Protein AF-A0A0M9E441-F1 (afdb_monomer_lite)

Secondary structure (DSSP, 8-state):
-EESSTT-EEEPPTT--TTS-EEEEEEEEETTEEEEEEE-PPEETTTEEEE--SS-EEEEEEEEEEEETT--BPPPEEPPPEEE--------PPPPPP-EE-TTS---TT-EEEEEE--B-TTS-B--S-EEEEE-SSTT-TT-EEEEEE----S-TT-EEEEEE---SSSS---

Foldseek 3Di:
DDDDPQFKDFDADPPDDLPFFKKKWKWKAAPNDIDTDIDRFHADPPGHGMDGDQDFHFFMKMWMWIATPVGDIGDIDIDGTHGRHDNPPPPLDDFDDKDWDCWCVDDPWFKTKIKIWQGADPVRDHDDPWDKDWKDLDPVSVVIDIDTHPDDDDDDSTDMDIDMDGRHVGPGDMD

Structure (mmCIF, N/CA/C/O backbone):
data_AF-A0A0M9E441-F1
#
_entry.id   AF-A0A0M9E441-F1
#
loop_
_atom_site.group_PDB
_atom_site.id
_atom_site.type_symbol
_atom_site.label_atom_id
_atom_site.label_alt_id
_atom_site.label_comp_id
_atom_site.label_asym_id
_atom_site.label_entity_id
_atom_site.label_seq_id
_atom_site.pdbx_PDB_ins_code
_atom_site.Cartn_x
_atom_site.Cartn_y
_atom_site.Cartn_z
_atom_site.occupancy
_atom_site.B_iso_or_equiv
_atom_site.auth_seq_id
_atom_site.auth_comp_id
_atom_site.auth_asym_id
_atom_site.auth_atom_id
_atom_site.pdbx_PDB_model_num
ATOM 1 N N . ILE A 1 1 ? 10.489 -5.493 -25.949 1.00 53.94 1 ILE A N 1
ATOM 2 C CA . ILE A 1 1 ? 9.472 -4.754 -25.148 1.00 53.94 1 ILE A CA 1
ATOM 3 C C . ILE A 1 1 ? 8.216 -4.590 -26.005 1.00 53.94 1 ILE A C 1
ATOM 5 O O . ILE A 1 1 ? 8.363 -4.185 -27.151 1.00 53.94 1 ILE A O 1
ATOM 9 N N . TYR A 1 2 ? 7.019 -4.927 -25.508 1.00 45.72 2 TYR A N 1
ATOM 10 C CA . TYR A 1 2 ? 5.760 -4.747 -26.256 1.00 45.72 2 TYR A CA 1
ATOM 11 C C . TYR A 1 2 ? 4.828 -3.789 -25.504 1.00 45.72 2 TYR A C 1
ATOM 13 O O . TYR A 1 2 ? 4.662 -3.914 -24.290 1.00 45.72 2 TYR A O 1
ATOM 21 N N . ILE A 1 3 ? 4.242 -2.832 -26.227 1.00 45.81 3 ILE A N 1
ATOM 22 C CA . ILE A 1 3 ? 3.309 -1.832 -25.690 1.00 45.81 3 ILE A CA 1
ATOM 23 C C . ILE A 1 3 ? 1.897 -2.396 -25.836 1.00 45.81 3 ILE A C 1
ATOM 25 O O . ILE A 1 3 ? 1.454 -2.668 -26.951 1.00 45.81 3 ILE A O 1
ATOM 29 N N . ASN A 1 4 ? 1.201 -2.597 -24.720 1.00 41.84 4 ASN A N 1
ATOM 30 C CA . ASN A 1 4 ? -0.167 -3.110 -24.703 1.00 41.84 4 ASN A CA 1
ATOM 31 C C . ASN A 1 4 ? -1.025 -2.055 -23.990 1.00 41.84 4 ASN A C 1
ATOM 33 O O . ASN A 1 4 ? -0.916 -1.907 -22.777 1.00 41.84 4 ASN A O 1
ATOM 37 N N . ASN A 1 5 ? -1.818 -1.294 -24.756 1.00 44.16 5 ASN A N 1
ATOM 38 C CA . ASN A 1 5 ? -2.375 0.032 -24.420 1.00 44.16 5 ASN A CA 1
ATOM 39 C C . ASN A 1 5 ? -1.333 1.170 -24.311 1.00 44.16 5 ASN A C 1
ATOM 41 O O . ASN A 1 5 ? -0.221 0.939 -23.838 1.00 44.16 5 ASN A O 1
ATOM 45 N N . PRO A 1 6 ? -1.684 2.422 -24.680 1.00 50.44 6 PRO A N 1
ATOM 46 C CA . PRO A 1 6 ? -0.749 3.559 -24.750 1.00 50.44 6 PRO A CA 1
ATOM 47 C C . PRO A 1 6 ? -0.166 4.016 -23.397 1.00 50.44 6 PRO A C 1
ATOM 49 O O . PRO A 1 6 ? 0.522 5.028 -23.333 1.00 50.44 6 PRO A O 1
ATOM 52 N N . LEU A 1 7 ? -0.433 3.288 -22.309 1.00 56.91 7 LEU A N 1
ATOM 53 C CA . LEU A 1 7 ? -0.099 3.677 -20.938 1.00 56.91 7 LEU A CA 1
ATOM 54 C C . LEU A 1 7 ? 0.737 2.634 -20.185 1.00 56.91 7 LEU A C 1
ATOM 56 O O . LEU A 1 7 ? 1.038 2.844 -19.014 1.00 56.91 7 LEU A O 1
ATOM 60 N N . GLN A 1 8 ? 1.083 1.494 -20.795 1.00 62.88 8 GLN A N 1
ATOM 61 C CA . GLN A 1 8 ? 1.767 0.408 -20.083 1.00 62.88 8 GLN A CA 1
ATOM 62 C C . GLN A 1 8 ? 2.908 -0.190 -20.903 1.00 62.88 8 GLN A C 1
ATOM 64 O O . GLN A 1 8 ? 2.729 -0.589 -22.056 1.00 62.88 8 GLN A O 1
ATOM 69 N N . LEU A 1 9 ? 4.073 -0.315 -20.265 1.00 64.94 9 LEU A N 1
ATOM 70 C CA . LEU A 1 9 ? 5.195 -1.091 -20.776 1.00 64.94 9 LEU A CA 1
ATOM 71 C C . LEU A 1 9 ? 5.259 -2.432 -20.052 1.00 64.94 9 LEU A C 1
ATOM 73 O O . LEU A 1 9 ? 5.234 -2.497 -18.820 1.00 64.94 9 LEU A O 1
ATOM 77 N N . ILE A 1 10 ? 5.340 -3.504 -20.838 1.00 65.38 10 ILE A N 1
ATOM 78 C CA . ILE A 1 10 ? 5.519 -4.863 -20.338 1.00 65.38 10 ILE A CA 1
ATOM 79 C C . ILE A 1 10 ? 6.934 -5.322 -20.691 1.00 65.38 10 ILE A C 1
ATOM 81 O O . ILE A 1 10 ? 7.326 -5.365 -21.865 1.00 65.38 10 ILE A O 1
ATOM 85 N N . PHE A 1 11 ? 7.691 -5.684 -19.661 1.00 69.12 11 PHE A N 1
ATOM 86 C CA . PHE A 1 11 ? 9.030 -6.242 -19.764 1.00 69.12 11 PHE A CA 1
ATOM 87 C C . PHE A 1 11 ? 8.969 -7.754 -19.563 1.00 69.12 11 PHE A C 1
ATOM 89 O O . PHE A 1 11 ? 8.637 -8.244 -18.484 1.00 69.12 11 PHE A O 1
ATOM 96 N N . GLY A 1 12 ? 9.307 -8.507 -20.605 1.00 62.41 12 GLY A N 1
ATOM 97 C CA . GLY A 1 12 ? 9.564 -9.936 -20.476 1.00 62.41 12 GLY A CA 1
ATOM 98 C C . GLY A 1 12 ? 11.041 -10.149 -20.190 1.00 62.41 12 GLY A C 1
ATOM 99 O O . GLY A 1 12 ? 11.867 -9.731 -20.997 1.00 62.41 12 GLY A O 1
ATOM 100 N N . VAL A 1 13 ? 11.375 -10.812 -19.084 1.00 61.72 13 VAL A N 1
ATOM 101 C CA . VAL A 1 13 ? 12.747 -11.269 -18.843 1.00 61.72 13 VAL A CA 1
ATOM 102 C C . VAL A 1 13 ? 12.807 -12.762 -19.133 1.00 61.72 13 VAL A C 1
ATOM 104 O O . VAL A 1 13 ? 12.069 -13.546 -18.537 1.00 61.72 13 VAL A O 1
ATOM 107 N N . LYS A 1 14 ? 13.628 -13.163 -20.107 1.00 61.44 14 LYS A N 1
ATOM 108 C CA . LYS A 1 14 ? 13.819 -14.580 -20.436 1.00 61.44 14 LYS A CA 1
ATOM 109 C C . LYS A 1 14 ? 14.835 -15.195 -19.480 1.00 61.44 14 LYS A C 1
ATOM 111 O O . LYS A 1 14 ? 15.875 -14.601 -19.228 1.00 61.44 14 LYS A O 1
ATOM 116 N N . GLY A 1 15 ? 14.547 -16.407 -19.011 1.00 58.00 15 GLY A N 1
ATOM 117 C CA . GLY A 1 15 ? 15.504 -17.206 -18.243 1.00 58.00 15 GLY A CA 1
ATOM 118 C C . GLY A 1 15 ? 15.668 -16.804 -16.778 1.00 58.00 15 GLY A C 1
ATOM 119 O O . GLY A 1 15 ? 16.611 -17.277 -16.153 1.00 58.00 15 GLY A O 1
ATOM 120 N N . ILE A 1 16 ? 14.773 -15.977 -16.223 1.00 58.72 16 ILE A N 1
ATOM 121 C CA . ILE A 1 16 ? 14.752 -15.704 -14.782 1.00 58.72 16 ILE A CA 1
ATOM 122 C C . ILE A 1 16 ? 13.528 -16.356 -14.146 1.00 58.72 16 ILE A C 1
ATOM 124 O O . ILE A 1 16 ? 12.417 -16.245 -14.666 1.00 58.72 16 ILE A O 1
ATOM 128 N N . ASP A 1 17 ? 13.760 -17.049 -13.030 1.00 61.25 17 ASP A N 1
ATOM 129 C CA . ASP A 1 17 ? 12.706 -17.593 -12.181 1.00 61.25 17 ASP A CA 1
ATOM 130 C C . ASP A 1 17 ? 11.882 -16.434 -11.587 1.00 61.25 17 ASP A C 1
ATOM 132 O O . ASP A 1 17 ? 12.444 -15.595 -10.873 1.00 61.25 17 ASP A O 1
ATOM 136 N N . PRO A 1 18 ? 10.568 -16.362 -11.863 1.00 58.62 18 PRO A N 1
ATOM 137 C CA . PRO A 1 18 ? 9.699 -15.307 -11.350 1.00 58.62 18 PRO A CA 1
ATOM 138 C C . PRO A 1 18 ? 9.557 -15.280 -9.819 1.00 58.62 18 PRO A C 1
ATOM 140 O O . PRO A 1 18 ? 8.943 -14.349 -9.303 1.00 58.62 18 PRO A O 1
ATOM 143 N N . GLN A 1 19 ? 10.098 -16.266 -9.093 1.00 57.62 19 GLN A N 1
ATOM 144 C CA . GLN A 1 19 ? 10.128 -16.285 -7.625 1.00 57.62 19 GLN A CA 1
ATOM 145 C C . GLN A 1 19 ? 11.293 -15.501 -7.003 1.00 57.62 19 GLN A C 1
ATOM 147 O O . GLN A 1 19 ? 11.283 -15.270 -5.794 1.00 57.62 19 GLN A O 1
ATOM 152 N N . ASN A 1 20 ? 12.289 -15.079 -7.787 1.00 63.44 20 ASN A N 1
ATOM 153 C CA . ASN A 1 20 ? 13.388 -14.267 -7.264 1.00 63.44 20 ASN A CA 1
ATOM 154 C C . ASN A 1 20 ? 12.966 -12.798 -7.143 1.00 63.44 20 ASN A C 1
ATOM 156 O O . ASN A 1 20 ? 12.267 -12.274 -8.015 1.00 63.44 20 ASN A O 1
ATOM 160 N N . ASN A 1 21 ? 13.432 -12.105 -6.097 1.00 66.88 21 ASN A N 1
ATOM 161 C CA . ASN A 1 21 ? 13.309 -10.652 -6.062 1.00 66.88 21 ASN A CA 1
ATOM 162 C C . ASN A 1 21 ? 14.209 -10.088 -7.166 1.00 66.88 21 ASN A C 1
ATOM 164 O O . ASN A 1 21 ? 15.424 -10.283 -7.166 1.00 66.88 21 ASN A O 1
ATOM 168 N N . ILE A 1 22 ? 13.593 -9.434 -8.147 1.00 71.56 22 ILE A N 1
ATOM 169 C CA . ILE A 1 22 ? 14.305 -8.744 -9.218 1.00 71.56 22 ILE A CA 1
ATOM 170 C C . ILE A 1 22 ? 14.053 -7.259 -9.051 1.00 71.56 22 ILE A C 1
ATOM 172 O O . ILE A 1 22 ? 12.902 -6.815 -9.011 1.00 71.56 22 ILE A O 1
ATOM 176 N N . THR A 1 23 ? 15.134 -6.492 -9.026 1.00 80.31 23 THR A N 1
ATOM 177 C CA . THR A 1 23 ? 15.070 -5.040 -9.150 1.00 80.31 23 THR A CA 1
ATOM 178 C C . THR A 1 23 ? 15.371 -4.651 -10.591 1.00 80.31 23 THR A C 1
ATOM 180 O O . THR A 1 23 ? 16.249 -5.224 -11.238 1.00 80.31 23 THR A O 1
ATOM 183 N N . PHE A 1 24 ? 14.652 -3.657 -11.100 1.00 80.69 24 PHE A N 1
ATOM 184 C CA . PHE A 1 24 ? 14.871 -3.100 -12.428 1.00 80.69 24 PHE A CA 1
ATOM 185 C C . PHE A 1 24 ? 15.512 -1.727 -12.310 1.00 80.69 24 PHE A C 1
ATOM 187 O O . PHE A 1 24 ? 14.975 -0.846 -11.634 1.00 80.69 24 PHE A O 1
ATOM 194 N N . ASP A 1 25 ? 16.631 -1.534 -13.004 1.00 84.75 25 ASP A N 1
ATOM 195 C CA . ASP A 1 25 ? 17.117 -0.195 -13.309 1.00 84.75 25 ASP A CA 1
ATOM 196 C C . ASP A 1 25 ? 16.431 0.245 -14.608 1.00 84.75 25 ASP A C 1
ATOM 198 O O . ASP A 1 25 ? 16.585 -0.397 -15.650 1.00 84.75 25 ASP A O 1
ATOM 202 N N . ILE A 1 26 ? 15.657 1.328 -14.549 1.00 83.75 26 ILE A N 1
ATOM 203 C CA . ILE A 1 26 ? 14.937 1.879 -15.700 1.00 83.75 26 ILE A CA 1
ATOM 204 C C . ILE A 1 26 ? 15.475 3.277 -15.959 1.00 83.75 26 ILE A C 1
ATOM 206 O O . ILE A 1 26 ? 15.497 4.126 -15.065 1.00 83.75 26 ILE A O 1
ATOM 210 N N . GLN A 1 27 ? 15.889 3.527 -17.195 1.00 86.38 27 GLN A N 1
ATOM 211 C CA . GLN A 1 27 ? 16.287 4.852 -17.649 1.00 86.38 27 GLN A CA 1
ATOM 212 C C . GLN A 1 27 ? 15.354 5.304 -18.755 1.00 86.38 27 GLN A C 1
ATOM 214 O O . GLN A 1 27 ? 15.029 4.520 -19.645 1.00 86.38 27 GLN A O 1
ATOM 219 N N . TYR A 1 28 ? 14.940 6.565 -18.720 1.00 83.69 28 TYR A N 1
ATOM 220 C CA . TYR A 1 28 ? 14.107 7.121 -19.774 1.00 83.69 28 TYR A CA 1
ATOM 221 C C . TYR A 1 28 ? 14.476 8.559 -20.112 1.00 83.69 28 TYR A C 1
ATOM 223 O O . TYR A 1 28 ? 14.925 9.324 -19.258 1.00 83.69 28 TYR A O 1
ATOM 231 N N . VAL A 1 29 ? 14.286 8.923 -21.379 1.00 83.19 29 VAL A N 1
ATOM 232 C CA . VAL A 1 29 ? 14.496 10.282 -21.883 1.00 83.19 29 VAL A CA 1
ATOM 233 C C . VAL A 1 29 ? 13.147 10.911 -22.188 1.00 83.19 29 VAL A C 1
ATOM 235 O O . VAL A 1 29 ? 12.317 10.316 -22.871 1.00 83.19 29 VAL A O 1
ATOM 238 N N . HIS A 1 30 ? 12.940 12.123 -21.687 1.00 79.69 30 HIS A N 1
ATOM 239 C CA . HIS A 1 30 ? 11.761 12.933 -21.954 1.00 79.69 30 HIS A CA 1
ATOM 240 C C . HIS A 1 30 ? 12.178 14.401 -22.093 1.00 79.69 30 HIS A C 1
ATOM 242 O O . HIS A 1 30 ? 12.876 14.928 -21.225 1.00 79.69 30 HIS A O 1
ATOM 248 N N . ASN A 1 31 ? 11.775 15.064 -23.184 1.00 74.56 31 ASN A N 1
ATOM 249 C CA . ASN A 1 31 ? 12.142 16.458 -23.479 1.00 74.56 31 ASN A CA 1
ATOM 250 C C . ASN A 1 31 ? 13.658 16.723 -23.360 1.00 74.56 31 ASN A C 1
ATOM 252 O O . ASN A 1 31 ? 14.084 17.691 -22.730 1.00 74.56 31 ASN A O 1
ATOM 256 N N . ASN A 1 32 ? 14.479 15.826 -23.920 1.00 78.44 32 ASN A N 1
ATOM 257 C CA . ASN A 1 32 ? 15.950 15.846 -23.853 1.00 78.44 32 ASN A CA 1
ATOM 258 C C . ASN A 1 32 ? 16.548 15.760 -22.436 1.00 78.44 32 ASN A C 1
ATOM 260 O O . ASN A 1 32 ? 17.750 15.958 -22.259 1.00 78.44 32 ASN A O 1
ATOM 264 N N . LYS A 1 33 ? 15.742 15.442 -21.419 1.00 80.25 33 LYS A N 1
ATOM 265 C CA . LYS A 1 33 ? 16.204 15.162 -20.058 1.00 80.25 33 LYS A CA 1
ATOM 266 C C . LYS A 1 33 ? 16.187 13.664 -19.812 1.00 80.25 33 LYS A C 1
ATOM 268 O O . LYS A 1 33 ? 15.220 12.993 -20.162 1.00 80.25 33 LYS A O 1
ATOM 273 N N . SER A 1 34 ? 17.256 13.160 -19.208 1.00 84.12 34 SER A N 1
ATOM 274 C CA . SER A 1 34 ? 17.373 11.755 -18.816 1.00 84.12 34 SER A CA 1
ATOM 275 C C . SER A 1 34 ? 16.982 11.581 -17.355 1.00 84.12 34 SER A C 1
ATOM 277 O O . SER A 1 34 ? 17.360 12.389 -16.507 1.00 84.12 34 SER A O 1
ATOM 279 N N . PHE A 1 35 ? 16.252 10.513 -17.071 1.00 83.00 35 PHE A N 1
ATOM 280 C CA . PHE A 1 35 ? 15.785 10.132 -15.747 1.00 83.00 35 PHE A CA 1
ATOM 281 C C . PHE A 1 35 ? 16.174 8.680 -15.485 1.00 83.00 35 PHE A C 1
ATOM 283 O O . PHE A 1 35 ? 16.162 7.862 -16.405 1.00 83.00 35 PHE A O 1
ATOM 290 N N . SER A 1 36 ? 16.483 8.365 -14.229 1.00 83.69 36 SER A N 1
ATOM 291 C CA . SER A 1 36 ? 16.828 7.014 -13.785 1.00 83.69 36 SER A CA 1
ATOM 292 C C . SER A 1 36 ? 16.027 6.679 -12.539 1.00 83.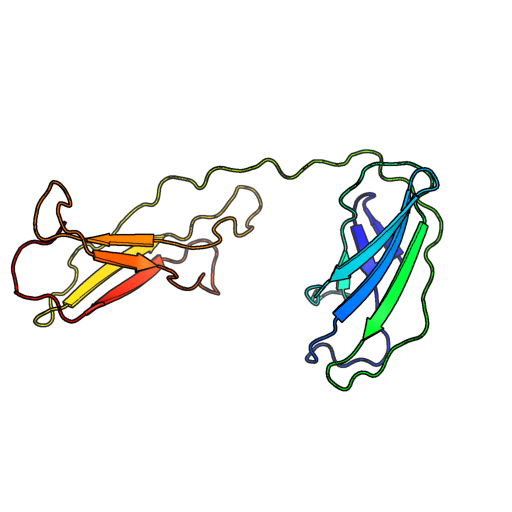69 36 SER A C 1
ATOM 294 O O . SER A 1 36 ? 16.027 7.453 -11.582 1.00 83.69 36 SER A O 1
ATOM 296 N N . ILE A 1 37 ? 15.375 5.524 -12.542 1.00 82.56 37 ILE A N 1
ATOM 297 C CA . ILE A 1 37 ? 14.611 5.007 -11.407 1.00 82.56 37 ILE A CA 1
ATOM 298 C C . ILE A 1 37 ? 14.997 3.553 -11.145 1.00 82.56 37 ILE A C 1
ATOM 300 O O . ILE A 1 37 ? 15.409 2.830 -12.055 1.00 82.56 37 ILE A O 1
ATOM 304 N N . LYS A 1 38 ? 14.861 3.144 -9.885 1.00 82.31 38 LYS A N 1
ATOM 305 C CA . LYS A 1 38 ? 15.040 1.761 -9.447 1.00 82.31 38 LYS A CA 1
ATOM 306 C C . LYS A 1 38 ? 13.723 1.274 -8.892 1.00 82.31 38 LYS A C 1
ATOM 308 O O . LYS A 1 38 ? 13.223 1.863 -7.940 1.00 82.31 38 LYS A O 1
ATOM 313 N N . GLU A 1 39 ? 13.179 0.227 -9.489 1.00 77.12 39 GLU A N 1
ATOM 314 C CA . GLU A 1 39 ? 11.838 -0.243 -9.165 1.00 77.12 39 GLU A CA 1
ATOM 315 C C . GLU A 1 39 ? 11.839 -1.745 -8.899 1.00 77.12 39 GLU A C 1
ATOM 317 O O . GLU A 1 39 ? 12.405 -2.535 -9.660 1.00 77.12 39 GLU A O 1
ATOM 322 N N . ASN A 1 40 ? 11.148 -2.138 -7.832 1.00 74.94 40 ASN A N 1
ATOM 323 C CA . ASN A 1 40 ? 10.760 -3.525 -7.610 1.00 74.94 40 ASN A CA 1
ATOM 324 C C . ASN A 1 40 ? 9.399 -3.720 -8.270 1.00 74.94 40 ASN A C 1
ATOM 326 O O . ASN A 1 40 ? 8.355 -3.407 -7.697 1.00 74.94 40 ASN A O 1
ATOM 330 N N . LEU A 1 41 ? 9.416 -4.178 -9.519 1.00 69.56 41 LEU A N 1
ATOM 331 C CA . LEU A 1 41 ? 8.191 -4.349 -10.286 1.00 69.56 41 LEU A CA 1
ATOM 332 C C . LEU A 1 41 ? 7.492 -5.655 -9.876 1.00 69.56 41 LEU A C 1
ATOM 334 O O . LEU A 1 41 ? 8.148 -6.693 -9.777 1.00 69.56 41 LEU A O 1
ATOM 338 N N . PRO A 1 42 ? 6.163 -5.655 -9.678 1.00 65.69 42 PRO A N 1
ATOM 339 C CA . PRO A 1 42 ? 5.435 -6.883 -9.397 1.00 65.69 42 PRO A CA 1
ATOM 340 C C . PRO A 1 42 ? 5.429 -7.791 -10.633 1.00 65.69 42 PRO A C 1
ATOM 342 O O . PRO A 1 42 ? 5.159 -7.341 -11.753 1.00 65.69 42 PRO A O 1
ATOM 345 N N . TYR A 1 43 ? 5.690 -9.085 -10.432 1.00 63.44 43 TYR A N 1
ATOM 346 C CA . TYR A 1 43 ? 5.534 -10.079 -11.490 1.00 63.44 43 TYR A CA 1
ATOM 347 C C . TYR A 1 43 ? 4.049 -10.246 -11.818 1.00 63.44 43 TYR A C 1
ATOM 349 O O . TYR A 1 43 ? 3.235 -10.573 -10.953 1.00 63.44 43 TYR A O 1
ATOM 357 N N . THR A 1 44 ? 3.674 -10.029 -13.076 1.00 57.25 44 THR A N 1
ATOM 358 C CA . THR A 1 44 ? 2.304 -10.271 -13.528 1.00 57.25 44 THR A CA 1
ATOM 359 C C . THR A 1 44 ? 2.203 -11.688 -14.083 1.00 57.25 44 THR A C 1
ATOM 361 O O . THR A 1 44 ? 2.983 -12.090 -14.948 1.00 57.25 44 THR A O 1
ATOM 364 N N . THR A 1 45 ? 1.203 -12.446 -13.620 1.00 53.59 45 THR A N 1
ATOM 365 C CA . THR A 1 45 ? 0.948 -13.869 -13.944 1.00 53.59 45 THR A CA 1
ATOM 366 C C . THR A 1 45 ? 0.724 -14.165 -15.432 1.00 53.59 45 THR A C 1
ATOM 368 O O . THR A 1 45 ? 0.459 -15.303 -15.811 1.00 53.59 45 THR A O 1
ATOM 371 N N . LYS A 1 46 ? 0.798 -13.143 -16.289 1.00 53.41 46 LYS A N 1
ATOM 372 C CA . LYS A 1 46 ? 0.387 -13.199 -17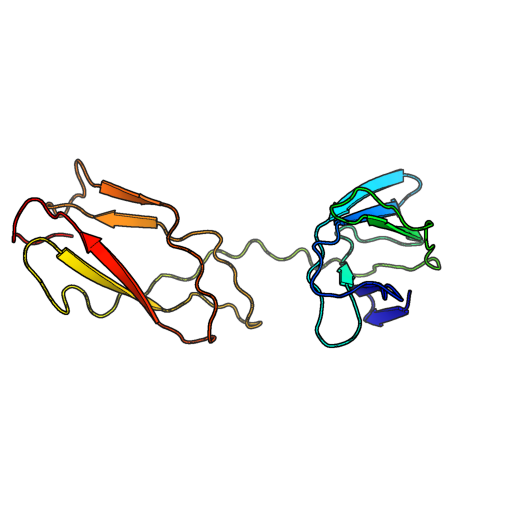.685 1.00 53.41 46 LYS A CA 1
ATOM 373 C C . LYS A 1 46 ? 1.337 -12.495 -18.655 1.00 53.41 46 LYS A C 1
ATOM 375 O O . LYS A 1 46 ? 0.832 -12.074 -19.685 1.00 53.41 46 LYS A O 1
ATOM 380 N N . ASN A 1 47 ? 2.640 -12.361 -18.341 1.00 55.94 47 ASN A N 1
ATOM 381 C CA . ASN A 1 47 ? 3.778 -12.088 -19.266 1.00 55.94 47 ASN A CA 1
ATOM 382 C C . ASN A 1 47 ? 4.801 -11.039 -18.756 1.00 55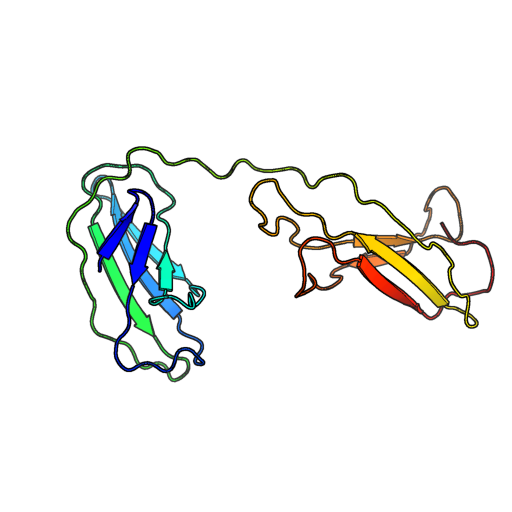.94 47 ASN A C 1
ATOM 384 O O . ASN A 1 47 ? 5.201 -10.156 -19.514 1.00 55.94 47 ASN A O 1
ATOM 388 N N . GLY A 1 48 ? 5.280 -11.144 -17.511 1.00 67.81 48 GLY A N 1
ATOM 389 C CA . GLY A 1 48 ? 6.458 -10.391 -17.051 1.00 67.81 48 GLY A CA 1
ATOM 390 C C . GLY A 1 48 ? 6.147 -9.206 -16.138 1.00 67.81 48 GLY A C 1
ATOM 391 O O . GLY A 1 48 ? 5.159 -9.219 -15.402 1.00 67.81 48 GLY A O 1
ATOM 392 N N . TYR A 1 49 ? 7.014 -8.199 -16.152 1.00 70.62 49 TYR A N 1
ATOM 393 C CA . TYR A 1 49 ? 6.997 -7.059 -15.236 1.00 70.62 49 TYR A CA 1
ATOM 394 C C . TYR A 1 49 ? 6.359 -5.842 -15.896 1.00 70.62 49 TYR A C 1
ATOM 396 O O . TYR A 1 49 ? 6.583 -5.582 -17.078 1.00 70.62 49 TYR A O 1
ATOM 404 N N . ARG A 1 50 ? 5.551 -5.093 -15.144 1.00 70.94 50 ARG A N 1
ATOM 405 C CA . ARG A 1 50 ? 4.814 -3.937 -15.668 1.00 70.94 50 ARG A CA 1
ATOM 406 C C . ARG A 1 50 ? 5.370 -2.647 -15.097 1.00 70.94 50 ARG A C 1
ATOM 408 O O . ARG A 1 50 ? 5.411 -2.499 -13.882 1.00 70.94 50 ARG A O 1
ATOM 415 N N . TRP A 1 51 ? 5.687 -1.696 -15.968 1.00 76.00 51 TRP A N 1
ATOM 416 C CA . TRP A 1 51 ? 6.015 -0.330 -15.575 1.00 76.00 51 TRP A CA 1
ATOM 417 C C . TRP A 1 51 ? 5.142 0.681 -16.309 1.00 76.00 51 TRP A C 1
ATOM 419 O O . TRP A 1 51 ? 4.804 0.512 -17.484 1.00 76.00 51 TRP A O 1
ATOM 429 N N . ILE A 1 52 ? 4.763 1.728 -15.582 1.00 71.00 52 ILE A N 1
ATOM 430 C CA . ILE A 1 52 ? 3.934 2.825 -16.069 1.00 71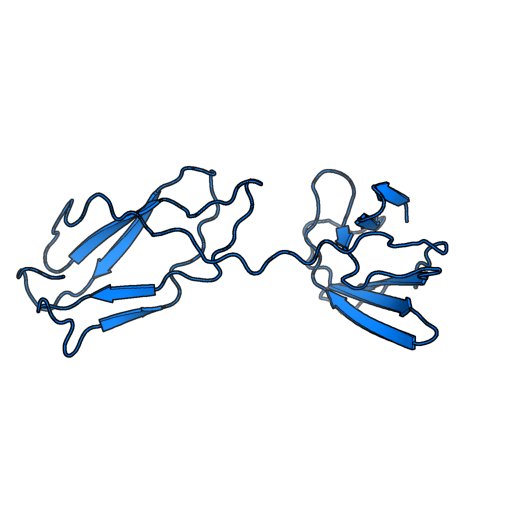.00 52 ILE A CA 1
ATOM 431 C C . ILE A 1 52 ? 4.749 4.107 -15.878 1.00 71.00 52 ILE A C 1
ATOM 433 O O . ILE A 1 52 ? 5.017 4.482 -14.733 1.00 71.00 52 ILE A O 1
ATOM 437 N N . PRO A 1 53 ? 5.162 4.778 -16.963 1.00 70.88 53 PRO A N 1
ATOM 438 C CA . PRO A 1 53 ? 5.872 6.042 -16.854 1.00 70.88 53 PRO A CA 1
ATOM 439 C C . PRO A 1 53 ? 4.966 7.105 -16.215 1.00 70.88 53 PRO A C 1
ATOM 441 O O . PRO A 1 53 ? 3.811 7.265 -16.604 1.00 70.88 53 PRO A O 1
ATOM 444 N N . GLN A 1 54 ? 5.492 7.857 -15.246 1.00 69.31 54 GLN A N 1
ATOM 445 C CA . GLN A 1 54 ? 4.719 8.864 -14.500 1.00 69.31 54 GLN A CA 1
ATOM 446 C C . GLN A 1 54 ? 4.705 10.261 -15.145 1.00 69.31 54 GLN A C 1
ATOM 448 O O . GLN A 1 54 ? 4.303 11.235 -14.509 1.00 69.31 54 GLN A O 1
ATOM 453 N N . ILE A 1 55 ? 5.184 10.390 -16.386 1.00 67.06 55 ILE A N 1
ATOM 454 C CA . ILE A 1 55 ? 5.356 11.683 -17.056 1.00 67.06 55 ILE A CA 1
ATOM 455 C C . ILE A 1 55 ? 4.739 11.607 -18.459 1.00 67.06 55 ILE A C 1
ATOM 457 O O . ILE A 1 55 ? 5.193 10.781 -19.252 1.00 67.06 55 ILE A O 1
ATOM 461 N N . PRO A 1 56 ? 3.729 12.437 -18.787 1.00 71.69 56 PRO A N 1
ATOM 462 C CA . PRO A 1 56 ? 3.209 12.531 -20.148 1.00 71.69 56 PRO A CA 1
ATOM 463 C C . PRO A 1 56 ? 4.254 13.159 -21.071 1.00 71.69 56 PRO A C 1
ATOM 465 O O . PRO A 1 56 ? 5.028 14.020 -20.651 1.00 71.69 56 PRO A O 1
ATOM 468 N N . GLY A 1 57 ? 4.264 12.774 -22.342 1.00 75.25 57 GLY A N 1
ATOM 469 C CA . GLY A 1 57 ? 5.200 13.344 -23.299 1.00 75.25 57 GLY A CA 1
ATOM 470 C C . GLY A 1 57 ? 5.292 12.613 -24.623 1.00 75.25 57 GLY A C 1
ATOM 471 O O . GLY A 1 57 ? 4.842 11.481 -24.768 1.00 75.25 57 GLY A O 1
ATOM 472 N N . GLU A 1 58 ? 5.937 13.262 -25.581 1.00 78.88 58 GLU A N 1
ATOM 473 C CA . GLU A 1 58 ? 6.226 12.697 -26.896 1.00 78.88 58 GLU A CA 1
ATOM 474 C C . GLU A 1 58 ? 7.680 12.222 -26.980 1.00 78.88 58 GLU A C 1
ATOM 476 O O . GLU A 1 58 ? 8.546 12.702 -26.243 1.00 78.88 58 GLU A O 1
ATOM 481 N N . ASN A 1 59 ? 7.948 11.292 -27.900 1.00 81.31 59 ASN A N 1
ATOM 482 C CA . ASN A 1 59 ? 9.281 10.768 -28.208 1.00 81.31 59 ASN A CA 1
ATOM 483 C C . ASN A 1 59 ? 10.028 10.231 -26.979 1.00 81.31 59 ASN A C 1
ATOM 485 O O . ASN A 1 59 ? 11.237 10.416 -26.829 1.00 81.31 59 ASN A O 1
ATOM 489 N N . ILE A 1 60 ? 9.299 9.557 -26.092 1.00 81.62 60 ILE A N 1
ATOM 490 C CA . ILE A 1 60 ? 9.869 8.927 -24.911 1.00 81.62 60 ILE A CA 1
ATOM 491 C C . ILE A 1 60 ? 10.610 7.671 -25.344 1.00 81.62 60 ILE A C 1
ATOM 493 O O . ILE A 1 60 ? 10.112 6.857 -26.122 1.00 81.62 60 ILE A O 1
ATOM 497 N N . TYR A 1 61 ? 11.816 7.525 -24.818 1.00 85.44 61 TYR A N 1
ATOM 498 C CA . TYR A 1 61 ? 12.683 6.381 -25.039 1.00 85.44 61 TYR A CA 1
ATOM 499 C C . TYR A 1 61 ? 13.061 5.785 -23.689 1.00 85.44 61 TYR A C 1
ATOM 501 O O . TYR A 1 61 ? 13.404 6.536 -22.776 1.00 85.44 61 TYR A O 1
ATOM 509 N N . VAL A 1 62 ? 12.993 4.460 -23.558 1.00 85.31 62 VAL A N 1
ATOM 510 C CA . VAL A 1 62 ? 13.243 3.741 -22.305 1.00 85.31 62 VAL A CA 1
ATOM 511 C C . VAL A 1 62 ? 14.273 2.652 -22.545 1.00 85.31 62 VAL A C 1
ATOM 513 O O . VAL A 1 62 ? 14.239 1.965 -23.563 1.00 85.31 62 VAL A O 1
ATOM 516 N N . GLN A 1 63 ? 15.156 2.443 -21.581 1.00 88.69 63 GLN A N 1
ATOM 517 C CA . GLN A 1 63 ? 15.954 1.231 -21.494 1.00 88.69 63 GLN A CA 1
ATOM 518 C C . GLN A 1 63 ? 15.863 0.631 -20.097 1.00 88.69 63 GLN A C 1
ATOM 520 O O . GLN A 1 63 ? 15.672 1.349 -19.112 1.00 88.69 63 GLN A O 1
ATOM 525 N N . VAL A 1 64 ? 15.970 -0.690 -20.023 1.00 87.12 64 VAL A N 1
ATOM 526 C CA . VAL A 1 64 ? 15.817 -1.456 -18.788 1.00 87.12 64 VAL A CA 1
ATOM 527 C C . VAL A 1 64 ? 16.882 -2.541 -18.692 1.00 87.12 64 VAL A C 1
ATOM 529 O O . VAL A 1 64 ? 17.206 -3.182 -19.688 1.00 87.12 64 VAL A O 1
ATOM 532 N N . GLN A 1 65 ? 17.399 -2.766 -17.490 1.00 88.50 65 GLN A N 1
ATOM 533 C CA . GLN A 1 65 ? 18.181 -3.954 -17.148 1.00 88.50 65 GLN A CA 1
ATOM 534 C C . GLN A 1 65 ? 17.652 -4.555 -15.840 1.00 88.50 65 GLN A C 1
ATOM 536 O O . GLN A 1 65 ? 17.126 -3.841 -14.981 1.00 88.50 65 GLN A O 1
ATOM 541 N N . ALA A 1 66 ? 17.776 -5.870 -15.696 1.00 84.19 66 ALA A N 1
ATOM 542 C CA . ALA A 1 66 ? 17.396 -6.603 -14.497 1.00 84.19 66 ALA A CA 1
ATOM 543 C C . ALA A 1 66 ? 18.617 -6.823 -13.598 1.00 84.19 66 ALA A C 1
ATOM 545 O O . ALA A 1 66 ? 19.713 -7.091 -14.095 1.00 84.19 66 ALA A O 1
ATOM 546 N N . LYS A 1 67 ? 18.409 -6.763 -12.283 1.00 85.19 67 LYS A N 1
ATOM 547 C CA . LYS A 1 67 ? 19.402 -7.112 -11.269 1.00 85.19 67 LYS A CA 1
ATOM 548 C C . LYS A 1 67 ? 18.819 -8.119 -10.283 1.00 85.19 67 LYS A C 1
ATOM 550 O O . LYS A 1 67 ? 17.717 -7.909 -9.777 1.00 85.19 67 LYS A O 1
ATOM 555 N N . ASP A 1 68 ? 19.558 -9.193 -10.017 1.00 81.38 68 ASP A N 1
ATOM 556 C CA . ASP A 1 68 ? 19.180 -10.190 -9.011 1.00 81.38 68 ASP A CA 1
ATOM 557 C C . ASP A 1 68 ? 19.766 -9.878 -7.620 1.00 81.38 68 ASP A C 1
ATOM 559 O O . ASP A 1 68 ? 20.663 -9.041 -7.461 1.00 81.38 68 ASP A O 1
ATOM 563 N N . ASP A 1 69 ? 19.280 -10.593 -6.602 1.00 80.31 69 ASP A N 1
ATOM 564 C CA . ASP A 1 69 ? 19.725 -10.458 -5.206 1.00 80.31 69 ASP A CA 1
ATOM 565 C C . ASP A 1 69 ? 21.206 -10.825 -4.987 1.00 80.31 69 ASP A C 1
ATOM 567 O O . ASP A 1 69 ? 21.804 -10.451 -3.977 1.00 80.31 69 ASP A O 1
ATOM 571 N N . LYS A 1 70 ? 21.828 -11.544 -5.931 1.00 82.62 70 LYS A N 1
ATOM 572 C CA . LYS A 1 70 ? 23.258 -11.895 -5.899 1.00 82.62 70 LYS A CA 1
ATOM 573 C C . LYS A 1 70 ? 24.129 -10.819 -6.550 1.00 82.62 70 LYS A C 1
ATOM 575 O O . LYS A 1 70 ? 25.353 -10.929 -6.530 1.00 82.62 70 LYS A O 1
ATOM 580 N N . GLY A 1 71 ? 23.513 -9.774 -7.100 1.00 84.44 71 GLY A N 1
ATOM 581 C CA . GLY A 1 71 ? 24.186 -8.667 -7.757 1.00 84.44 71 GLY A CA 1
ATOM 582 C C . GLY A 1 71 ? 24.498 -8.896 -9.235 1.00 84.44 71 GLY A C 1
ATOM 583 O O . GLY A 1 71 ? 25.164 -8.042 -9.818 1.00 84.44 71 GLY A O 1
ATOM 584 N N . ASN A 1 72 ? 24.022 -9.985 -9.847 1.00 83.94 72 ASN A N 1
ATOM 585 C CA . ASN A 1 72 ? 24.144 -10.195 -11.289 1.00 83.94 72 ASN A CA 1
ATOM 586 C C . ASN A 1 72 ? 23.237 -9.212 -12.033 1.00 83.94 72 ASN A C 1
ATOM 588 O O . ASN A 1 72 ? 22.129 -8.924 -11.581 1.00 83.94 72 ASN A O 1
ATOM 592 N N . VAL A 1 73 ? 23.702 -8.708 -13.178 1.00 88.44 73 VAL A N 1
ATOM 593 C CA . VAL A 1 73 ? 23.019 -7.668 -13.960 1.00 88.44 73 VAL A CA 1
ATOM 594 C C . VAL A 1 73 ? 22.886 -8.118 -15.415 1.00 88.44 73 VAL A C 1
ATOM 596 O O . VAL A 1 73 ? 23.836 -8.665 -15.975 1.00 88.44 73 VAL A O 1
ATOM 599 N N . SER A 1 74 ? 21.717 -7.907 -16.024 1.00 86.31 74 SER A N 1
ATOM 600 C CA . SER 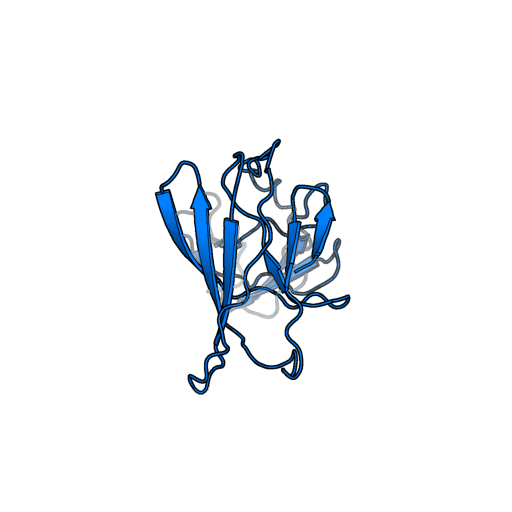A 1 74 ? 21.502 -8.167 -17.452 1.00 86.31 74 SER A CA 1
ATOM 601 C C . SER A 1 74 ? 22.095 -7.068 -18.335 1.00 86.31 74 SER A C 1
ATOM 603 O O . SER A 1 74 ? 22.391 -5.969 -17.876 1.00 86.31 74 SER A O 1
ATOM 605 N N . GLU A 1 75 ? 22.187 -7.319 -19.640 1.00 88.31 75 GLU A N 1
ATOM 606 C CA . GLU A 1 75 ? 22.394 -6.233 -20.601 1.00 88.31 75 GLU A CA 1
ATOM 607 C C . GLU A 1 75 ? 21.194 -5.269 -20.615 1.00 88.31 75 GLU A C 1
ATOM 609 O O . GLU A 1 75 ? 20.075 -5.633 -20.230 1.00 88.31 75 GLU A O 1
ATOM 614 N N . TRP A 1 76 ? 21.440 -4.036 -21.067 1.00 89.75 76 TRP A N 1
ATOM 615 C CA . TRP A 1 76 ? 20.394 -3.042 -21.293 1.00 89.75 76 TRP A CA 1
ATOM 616 C C . TRP A 1 76 ? 19.557 -3.412 -22.514 1.00 89.75 76 TRP A C 1
ATOM 618 O O . TRP A 1 76 ? 20.061 -3.432 -23.636 1.00 89.75 76 TRP A O 1
ATOM 628 N N . GLU A 1 77 ? 18.259 -3.587 -22.306 1.00 87.69 77 GLU A N 1
ATOM 629 C CA . GLU A 1 77 ? 17.281 -3.721 -23.379 1.00 87.69 77 GLU A CA 1
ATOM 630 C C . GLU A 1 77 ? 16.628 -2.367 -23.653 1.00 87.69 77 GLU A C 1
ATOM 632 O O . GLU A 1 77 ? 16.196 -1.665 -22.735 1.00 87.69 77 GLU A O 1
ATOM 637 N N . LYS A 1 78 ? 16.538 -2.002 -24.931 1.00 87.19 78 LYS A N 1
ATOM 638 C CA . LYS A 1 78 ? 16.086 -0.682 -25.381 1.00 87.19 78 LYS A CA 1
ATOM 639 C C . LYS A 1 78 ? 14.689 -0.765 -25.984 1.00 87.19 78 LYS A C 1
ATOM 641 O O . LYS A 1 78 ? 14.373 -1.697 -26.720 1.00 87.19 78 LYS A O 1
ATOM 646 N N . SER A 1 79 ? 13.838 0.212 -25.691 1.00 84.06 79 SER A N 1
ATOM 647 C CA . SER A 1 79 ? 12.539 0.349 -26.344 1.00 84.06 79 SER A CA 1
ATOM 648 C C . SER A 1 79 ? 12.674 1.076 -27.681 1.00 84.06 79 SER A C 1
ATOM 650 O O . SER A 1 79 ? 13.614 1.834 -27.912 1.00 84.06 79 SER A O 1
ATOM 652 N N . ASN A 1 80 ? 11.667 0.919 -28.539 1.00 84.25 80 ASN A N 1
ATOM 653 C CA . ASN A 1 80 ? 11.400 1.930 -29.561 1.00 84.25 80 ASN A CA 1
ATOM 654 C C . ASN A 1 80 ? 10.913 3.223 -28.888 1.00 84.25 80 ASN A C 1
ATOM 656 O O . ASN A 1 80 ? 10.488 3.198 -27.728 1.00 84.25 80 ASN A O 1
ATOM 660 N N . THR A 1 81 ? 10.949 4.341 -29.607 1.00 83.44 81 THR A N 1
ATOM 661 C CA . THR A 1 81 ? 10.319 5.588 -29.162 1.00 83.44 81 THR A CA 1
ATOM 662 C C . THR A 1 81 ? 8.797 5.455 -29.131 1.00 83.44 81 THR A C 1
ATOM 664 O O . THR A 1 81 ? 8.202 4.805 -29.992 1.00 83.44 81 THR A O 1
ATOM 667 N N . PHE A 1 82 ? 8.156 6.070 -28.138 1.00 79.50 82 PHE A N 1
ATOM 668 C CA . PHE A 1 82 ? 6.700 6.077 -27.992 1.00 79.50 82 PHE A CA 1
ATOM 669 C C . PHE A 1 82 ? 6.193 7.382 -27.365 1.00 79.50 82 PHE A C 1
ATOM 671 O O . PHE A 1 82 ? 6.957 8.143 -26.772 1.00 79.50 82 PHE A O 1
ATOM 678 N N . ASN A 1 83 ? 4.890 7.636 -27.496 1.00 80.88 83 ASN A N 1
ATOM 679 C CA . ASN A 1 83 ? 4.226 8.817 -26.945 1.00 80.88 83 ASN A CA 1
ATOM 680 C C . ASN A 1 83 ? 3.289 8.412 -25.801 1.00 80.88 83 ASN A C 1
ATOM 682 O O . ASN A 1 83 ? 2.594 7.401 -25.892 1.00 80.88 83 ASN A O 1
ATOM 686 N N . ILE A 1 84 ? 3.240 9.233 -24.756 1.00 75.38 84 ILE A N 1
ATOM 687 C CA . ILE A 1 84 ? 2.308 9.149 -23.631 1.00 75.38 84 ILE A CA 1
ATOM 688 C C . ILE A 1 84 ? 1.440 10.400 -23.684 1.00 75.38 84 ILE A C 1
ATOM 690 O O . ILE A 1 84 ? 1.818 11.461 -23.188 1.00 75.38 84 ILE A O 1
ATOM 694 N N . ILE A 1 85 ? 0.292 10.264 -24.339 1.00 64.75 85 ILE A N 1
ATOM 695 C CA . ILE A 1 85 ? -0.616 11.376 -24.638 1.00 64.75 85 ILE A CA 1
ATOM 696 C C . ILE A 1 85 ? -1.522 11.753 -23.457 1.00 64.75 85 ILE A C 1
ATOM 698 O O . ILE A 1 85 ? -1.850 12.923 -23.317 1.00 64.75 85 ILE A O 1
ATOM 702 N N . ASP A 1 86 ? -1.832 10.811 -22.560 1.00 59.06 86 ASP A N 1
ATOM 703 C CA . ASP A 1 86 ? -2.723 11.043 -21.418 1.00 59.06 86 ASP A CA 1
ATOM 704 C C . ASP A 1 86 ? -2.135 10.468 -20.127 1.00 59.06 86 ASP A C 1
ATOM 706 O O . ASP A 1 86 ? -2.343 9.307 -19.775 1.00 59.06 86 ASP A O 1
ATOM 710 N N . TYR A 1 87 ? -1.413 11.295 -19.369 1.00 57.19 87 TYR A N 1
ATOM 711 C CA . TYR A 1 87 ? -1.107 10.948 -17.984 1.00 57.19 87 TYR A CA 1
ATOM 712 C C . TYR A 1 87 ? -2.328 11.249 -17.118 1.00 57.19 87 TYR A C 1
ATOM 714 O O . TYR A 1 87 ? -2.514 12.370 -16.637 1.00 57.19 87 TYR A O 1
ATOM 722 N N . ILE A 1 88 ? -3.160 10.236 -16.884 1.00 55.75 88 ILE A N 1
ATOM 723 C CA . ILE A 1 88 ? -4.142 10.309 -15.805 1.00 55.75 88 ILE A CA 1
ATOM 724 C C . ILE A 1 88 ? -3.352 10.183 -14.506 1.00 55.75 88 ILE A C 1
ATOM 726 O O . ILE A 1 88 ? -3.094 9.079 -14.024 1.00 55.75 88 ILE A O 1
ATOM 730 N N . LYS A 1 89 ? -2.930 11.322 -13.944 1.00 53.09 89 LYS A N 1
ATOM 731 C CA . LYS A 1 89 ? -2.407 11.367 -12.578 1.00 53.09 89 LYS A CA 1
ATOM 732 C C . LYS A 1 89 ? -3.428 10.653 -11.703 1.00 53.09 89 LYS A C 1
ATOM 734 O O . LYS A 1 89 ? -4.567 11.119 -11.620 1.00 53.09 89 LYS A O 1
ATOM 739 N N . LYS A 1 90 ? -3.039 9.532 -11.081 1.00 53.53 90 LYS A N 1
ATOM 740 C CA . LYS A 1 90 ? -3.900 8.847 -10.112 1.00 53.53 90 LYS A CA 1
ATOM 741 C C . LYS A 1 90 ? -4.315 9.913 -9.105 1.00 53.53 90 LYS A C 1
ATOM 743 O O . LYS A 1 90 ? -3.456 10.550 -8.486 1.00 53.53 90 LYS A O 1
ATOM 748 N N . LYS A 1 91 ? -5.610 10.229 -9.063 1.00 55.91 91 LYS A N 1
ATOM 749 C CA . LYS A 1 91 ? -6.117 11.266 -8.169 1.00 55.91 91 LYS A CA 1
ATOM 750 C C . LYS A 1 91 ? -5.729 10.838 -6.758 1.00 55.91 91 LYS A C 1
ATOM 752 O O . LYS A 1 91 ? -5.827 9.660 -6.431 1.00 55.91 91 LYS A O 1
ATOM 757 N N . THR A 1 92 ? -5.254 11.770 -5.935 1.00 55.31 92 THR A N 1
ATOM 758 C CA . THR A 1 92 ? -5.096 11.483 -4.509 1.00 55.31 92 THR A CA 1
ATOM 759 C C . THR A 1 92 ? -6.490 11.211 -3.966 1.00 55.31 92 THR A C 1
ATOM 761 O O . THR A 1 92 ? -7.336 12.103 -3.897 1.00 55.31 92 THR A O 1
ATOM 764 N N . GLU A 1 93 ? -6.755 9.946 -3.694 1.00 56.28 93 GLU A N 1
ATOM 765 C CA . GLU A 1 93 ? -8.055 9.464 -3.272 1.00 56.28 93 GLU A CA 1
ATOM 766 C C . GLU A 1 93 ? -8.049 9.349 -1.757 1.00 56.28 93 GLU A C 1
ATOM 768 O O . GLU A 1 93 ? -7.224 8.649 -1.176 1.00 56.28 93 GLU A O 1
ATOM 773 N N . ILE A 1 94 ? -8.971 10.067 -1.123 1.00 63.56 94 ILE A N 1
ATOM 774 C CA . ILE A 1 94 ? -9.173 10.002 0.320 1.00 63.56 94 ILE A CA 1
ATOM 775 C C . ILE A 1 94 ? -9.818 8.641 0.625 1.00 63.56 94 ILE A C 1
ATOM 777 O O . ILE A 1 94 ? -10.843 8.324 0.003 1.00 63.56 94 ILE A O 1
ATOM 781 N N . PRO A 1 95 ? -9.260 7.831 1.546 1.00 61.12 95 PRO A N 1
ATOM 782 C CA . PRO A 1 95 ? -9.878 6.577 1.951 1.00 61.12 95 PRO A CA 1
ATOM 783 C C . PRO A 1 95 ? -11.333 6.788 2.377 1.00 61.12 95 PRO A C 1
ATOM 785 O O . PRO A 1 95 ? -11.673 7.766 3.046 1.00 61.12 95 PRO A O 1
ATOM 788 N N . SER A 1 96 ? -12.213 5.869 1.978 1.00 64.69 96 SER A N 1
ATOM 789 C CA . SER A 1 96 ? -13.608 5.901 2.427 1.00 64.69 96 SER A CA 1
ATOM 790 C C . SER A 1 96 ? -13.699 5.662 3.935 1.00 64.69 96 SER A C 1
ATOM 792 O O . SER A 1 96 ? -12.823 5.039 4.529 1.00 64.69 96 SER A O 1
ATOM 794 N N . LYS A 1 97 ? -14.782 6.134 4.561 1.00 71.50 97 LYS A N 1
ATOM 795 C CA . LYS A 1 97 ? -15.018 5.940 5.997 1.00 71.50 97 LYS A CA 1
ATOM 796 C C . LYS A 1 97 ? -14.999 4.447 6.356 1.00 71.50 97 LYS A C 1
ATOM 798 O O . LYS A 1 97 ? -15.773 3.669 5.798 1.00 71.50 97 LYS A O 1
ATOM 803 N N . THR A 1 98 ? -14.162 4.067 7.320 1.00 69.00 98 THR A N 1
ATOM 804 C CA . THR A 1 98 ? -14.116 2.705 7.867 1.00 69.00 98 THR A CA 1
ATOM 805 C C . THR A 1 98 ? -15.435 2.357 8.555 1.00 69.00 98 THR A C 1
ATOM 807 O O . THR A 1 98 ? -15.988 3.158 9.312 1.00 69.00 98 THR A O 1
ATOM 810 N N . TYR A 1 99 ? -15.934 1.146 8.308 1.00 71.12 99 TYR A N 1
ATOM 811 C CA . TYR A 1 99 ? -17.058 0.579 9.045 1.00 71.12 99 TYR A CA 1
ATOM 812 C C . TYR A 1 99 ? -16.532 -0.438 10.054 1.00 71.12 99 TYR A C 1
ATOM 814 O O . TYR A 1 99 ? -16.024 -1.495 9.669 1.00 71.12 99 TYR A O 1
ATOM 822 N N . LEU A 1 100 ? -16.659 -0.097 11.335 1.00 71.44 100 LEU A N 1
ATOM 823 C CA . LEU A 1 100 ? -16.415 -1.020 12.433 1.00 71.44 100 LEU A CA 1
ATOM 824 C C . LEU A 1 100 ? -17.631 -1.930 12.596 1.00 71.44 100 LEU A C 1
ATOM 826 O O . LEU A 1 100 ? -18.778 -1.485 12.584 1.00 71.44 100 LEU A O 1
ATOM 830 N N . SER A 1 101 ? -17.366 -3.214 12.760 1.00 66.31 101 SER A N 1
ATOM 831 C CA . SER A 1 101 ? -18.357 -4.248 13.017 1.00 66.31 101 SER A CA 1
ATOM 832 C C . SER A 1 101 ? -17.896 -5.092 14.196 1.00 66.31 101 SER A C 1
ATOM 834 O O . SER A 1 101 ? -16.709 -5.138 14.506 1.00 66.31 101 SER A O 1
ATOM 836 N N . SER A 1 102 ? -18.827 -5.796 14.839 1.00 60.81 102 SER A N 1
ATOM 837 C CA . SER A 1 102 ? -18.480 -6.800 15.855 1.00 60.81 102 SER A CA 1
ATOM 838 C C . SER A 1 102 ? -17.701 -6.268 17.069 1.00 60.81 102 SER A C 1
ATOM 840 O O . SER A 1 102 ? -16.947 -7.023 17.678 1.00 60.81 102 SER A O 1
ATOM 842 N N . LEU A 1 103 ? -17.895 -4.997 17.438 1.00 64.50 103 LEU A N 1
ATOM 843 C CA . LEU A 1 103 ? -17.271 -4.400 18.621 1.00 64.50 103 LEU A CA 1
ATOM 844 C C . LEU A 1 103 ? -17.622 -5.223 19.868 1.00 64.50 103 LEU A C 1
ATOM 846 O O . LEU A 1 103 ? -18.789 -5.299 20.250 1.00 64.50 103 LEU A O 1
ATOM 850 N N . GLY A 1 104 ? -16.623 -5.868 20.473 1.00 57.09 104 GLY A N 1
ATOM 851 C CA . GLY A 1 104 ? -16.822 -6.646 21.697 1.00 57.09 104 GLY A CA 1
ATOM 852 C C . GLY A 1 104 ? -17.459 -8.023 21.500 1.00 57.09 104 GLY A C 1
ATOM 853 O O . GLY A 1 104 ? -18.101 -8.517 22.422 1.00 57.09 104 GLY A O 1
ATOM 854 N N . LYS A 1 105 ? -17.290 -8.673 20.334 1.00 48.88 105 LYS A N 1
ATOM 855 C CA . LYS A 1 105 ? -17.860 -10.016 20.073 1.00 48.88 105 LYS A CA 1
ATOM 856 C C . LYS A 1 105 ? -17.449 -11.096 21.084 1.00 48.88 105 LYS A C 1
ATOM 858 O O . LYS A 1 105 ? -18.179 -12.070 21.247 1.00 48.88 105 LYS A O 1
ATOM 863 N N . SER A 1 106 ? -16.316 -10.929 21.761 1.00 54.28 106 SER A N 1
ATOM 864 C CA . SER A 1 106 ? -15.922 -11.750 22.906 1.00 54.28 106 SER A CA 1
ATOM 865 C C . SER A 1 106 ? -14.907 -11.003 23.763 1.00 54.28 106 SER A C 1
ATOM 867 O O . SER A 1 106 ? -13.878 -10.567 23.249 1.00 54.28 106 SER A O 1
ATOM 869 N N . THR A 1 107 ? -15.164 -10.899 25.063 1.00 54.00 107 THR A N 1
ATOM 870 C CA . THR A 1 107 ? -14.162 -10.506 26.056 1.00 54.00 107 THR A CA 1
ATOM 871 C C . THR A 1 107 ? -13.621 -11.777 26.698 1.00 54.00 107 THR A C 1
ATOM 873 O O . THR A 1 107 ? -14.170 -12.264 27.688 1.00 54.00 107 THR A O 1
ATOM 876 N N . ASN A 1 108 ? -12.559 -12.351 26.136 1.00 56.00 108 ASN A N 1
ATOM 877 C CA . ASN A 1 108 ? -11.689 -13.174 26.971 1.00 56.00 108 ASN A CA 1
ATOM 878 C C . ASN A 1 108 ? -10.912 -12.186 27.842 1.00 56.00 108 ASN A C 1
ATOM 880 O O . ASN A 1 108 ? -10.425 -11.190 27.309 1.00 56.00 108 ASN A O 1
ATOM 884 N N . LEU A 1 109 ? -10.904 -12.405 29.160 1.00 64.50 109 LEU A N 1
ATOM 885 C CA . LEU A 1 109 ? -10.342 -11.512 30.186 1.00 64.50 109 LEU A CA 1
ATOM 886 C C . LEU A 1 109 ? -9.166 -10.673 29.644 1.00 64.50 109 LEU A C 1
ATOM 888 O O . LEU A 1 109 ? -8.171 -11.234 29.188 1.00 64.50 109 LEU A O 1
ATOM 892 N N . SER A 1 110 ? -9.319 -9.344 29.662 1.00 74.94 110 SER A N 1
ATOM 893 C CA . SER A 1 110 ? -8.330 -8.364 29.178 1.00 74.94 110 SER A CA 1
ATOM 894 C C . SER A 1 110 ? -8.066 -8.303 27.658 1.00 74.94 110 SER A C 1
ATOM 896 O O . SER A 1 110 ? -6.986 -7.871 27.244 1.00 74.94 110 SER A O 1
ATOM 898 N N . SER A 1 111 ? -9.021 -8.687 26.802 1.00 81.06 111 SER A N 1
ATOM 899 C CA . SER A 1 111 ? -8.906 -8.521 25.341 1.00 81.06 111 SER A CA 1
ATOM 900 C C . SER A 1 111 ? -10.213 -8.121 24.650 1.00 81.06 111 SER A C 1
ATOM 902 O O . SER A 1 111 ? -11.306 -8.424 25.135 1.00 81.06 111 SER A O 1
ATOM 904 N N . VAL A 1 112 ? -10.099 -7.455 23.496 1.00 80.12 112 VAL A N 1
ATOM 905 C CA . VAL A 1 112 ? -11.225 -7.158 22.599 1.00 80.12 112 VAL A CA 1
ATOM 906 C C . VAL A 1 112 ? -10.838 -7.404 21.145 1.00 80.12 112 VAL A C 1
ATOM 908 O O . VAL A 1 112 ? -9.753 -7.026 20.708 1.00 80.12 112 VAL A O 1
ATOM 911 N N . ILE A 1 113 ? -11.741 -8.020 20.383 1.00 81.44 113 ILE A N 1
ATOM 912 C CA . ILE A 1 113 ? -11.605 -8.162 18.931 1.00 81.44 113 ILE A CA 1
ATOM 913 C C . ILE A 1 113 ? -12.387 -7.039 18.252 1.00 81.44 113 ILE A C 1
ATOM 915 O O . ILE A 1 113 ? -13.570 -6.832 18.535 1.00 81.44 113 ILE A O 1
ATOM 919 N N . ILE A 1 114 ? -11.715 -6.328 17.350 1.00 80.81 114 ILE A N 1
ATOM 920 C CA . ILE A 1 114 ? -12.296 -5.301 16.490 1.00 80.81 114 ILE A CA 1
ATOM 921 C C . ILE A 1 114 ? -12.252 -5.809 15.057 1.00 80.81 114 ILE A C 1
ATOM 923 O O . ILE A 1 114 ? -11.191 -6.223 14.594 1.00 80.81 114 ILE A O 1
ATOM 927 N N . SER A 1 115 ? -13.386 -5.730 14.359 1.00 81.12 115 SER A N 1
ATOM 928 C CA . SER A 1 115 ? -13.505 -6.173 12.971 1.00 81.12 115 SER A CA 1
ATOM 929 C C . SER A 1 115 ? -13.856 -5.014 12.040 1.00 81.12 115 SER A C 1
ATOM 931 O O . SER A 1 115 ? -14.865 -4.339 12.258 1.00 81.12 115 SER A O 1
ATOM 933 N N . TRP A 1 116 ? -13.125 -4.809 10.946 1.00 80.00 116 TRP A N 1
ATOM 934 C CA . TRP A 1 116 ? -13.497 -3.827 9.915 1.00 80.00 116 TRP A CA 1
ATOM 935 C C . TRP A 1 116 ? -13.381 -4.383 8.509 1.00 80.00 116 TRP A C 1
ATOM 937 O O . TRP A 1 116 ? -12.608 -5.291 8.224 1.00 80.00 116 TRP A O 1
ATOM 947 N N . LYS A 1 117 ? -14.177 -3.819 7.605 1.00 77.12 117 LYS A N 1
ATOM 948 C CA . LYS A 1 117 ? -14.151 -4.209 6.199 1.00 77.12 117 LYS A CA 1
ATOM 949 C C . LYS A 1 117 ? -12.966 -3.565 5.482 1.00 77.12 117 LYS A C 1
ATOM 951 O O . LYS A 1 117 ? -12.693 -2.379 5.681 1.00 77.12 117 LYS A O 1
ATOM 956 N N . LYS A 1 118 ? -12.329 -4.319 4.582 1.00 72.94 118 LYS A N 1
ATOM 957 C CA . LYS A 1 118 ? -11.349 -3.789 3.628 1.00 72.94 118 LYS A CA 1
ATOM 958 C C . LYS A 1 118 ? -11.898 -2.577 2.879 1.00 72.94 118 LYS A C 1
ATOM 960 O O . LYS A 1 118 ? -12.960 -2.655 2.260 1.00 72.94 118 LYS A O 1
ATOM 965 N N . LEU A 1 119 ? -11.150 -1.477 2.886 1.00 71.12 119 LEU A N 1
ATOM 966 C CA . LEU A 1 119 ? -11.443 -0.330 2.033 1.00 71.12 119 LEU A CA 1
ATOM 967 C C . LEU A 1 119 ? -10.927 -0.615 0.619 1.00 71.12 119 LEU A C 1
ATOM 969 O O . LEU A 1 119 ? -9.724 -0.776 0.409 1.00 71.12 119 LEU A O 1
ATOM 973 N N . ILE A 1 120 ? -11.854 -0.715 -0.334 1.00 63.56 120 ILE A N 1
ATOM 974 C CA . ILE A 1 120 ? -11.577 -1.031 -1.740 1.00 63.56 120 ILE A CA 1
ATOM 975 C C . ILE A 1 120 ? -12.181 0.026 -2.640 1.00 63.56 120 ILE A C 1
ATOM 977 O O . ILE A 1 120 ? -13.285 0.507 -2.386 1.00 63.56 120 ILE A O 1
ATOM 981 N N . TYR A 1 121 ? -11.436 0.372 -3.688 1.00 68.56 121 TYR A N 1
ATOM 982 C CA . TYR A 1 121 ? -11.800 1.407 -4.644 1.00 68.56 121 TYR A CA 1
ATOM 983 C C . TYR A 1 121 ? -12.619 0.902 -5.850 1.00 68.56 121 TYR A C 1
ATOM 985 O O . TYR A 1 121 ? -12.749 -0.303 -6.067 1.00 68.56 121 TYR A O 1
ATOM 993 N N . THR A 1 122 ? -13.115 1.833 -6.683 1.00 54.59 122 THR A N 1
ATOM 994 C CA . THR A 1 122 ? -13.928 1.594 -7.901 1.00 54.59 122 THR A CA 1
ATOM 995 C C . THR A 1 122 ? -13.256 0.721 -8.968 1.00 54.59 122 THR A C 1
ATOM 997 O O . THR A 1 122 ? -13.950 0.222 -9.849 1.00 54.59 122 THR A O 1
ATOM 1000 N N . ASN A 1 123 ? -11.946 0.474 -8.859 1.00 57.28 123 ASN A N 1
ATOM 1001 C CA . ASN A 1 123 ? -11.172 -0.375 -9.773 1.00 57.28 123 ASN A CA 1
ATOM 1002 C C . ASN A 1 123 ? -10.624 -1.657 -9.116 1.00 57.28 123 ASN A C 1
ATOM 1004 O O . ASN A 1 123 ? -9.731 -2.287 -9.674 1.00 57.28 123 ASN A O 1
ATOM 1008 N N . ASN A 1 124 ? -11.124 -2.049 -7.937 1.00 57.72 124 ASN A N 1
ATOM 1009 C CA . ASN A 1 124 ? -10.665 -3.233 -7.193 1.00 57.72 124 ASN A CA 1
ATOM 1010 C C . ASN A 1 124 ? -9.185 -3.197 -6.748 1.00 57.72 124 ASN A C 1
ATOM 1012 O O . ASN A 1 124 ? -8.594 -4.240 -6.469 1.00 57.72 124 ASN A O 1
ATOM 1016 N N . GLU A 1 125 ? -8.586 -2.010 -6.639 1.00 58.50 125 GLU A N 1
ATOM 1017 C CA . GLU A 1 125 ? -7.226 -1.823 -6.118 1.00 58.50 125 GLU A CA 1
ATOM 1018 C C . GLU A 1 125 ? -7.230 -1.420 -4.634 1.00 58.50 125 GLU A C 1
ATOM 1020 O O . GLU A 1 125 ? -8.174 -0.798 -4.136 1.00 58.50 125 GLU A O 1
ATOM 1025 N N . HIS A 1 126 ? -6.149 -1.770 -3.930 1.00 59.53 126 HIS A N 1
ATOM 1026 C CA . HIS A 1 126 ? -5.876 -1.300 -2.572 1.00 59.53 126 HIS A CA 1
ATOM 1027 C C . HIS A 1 126 ? -5.447 0.172 -2.592 1.00 59.53 126 HIS A C 1
ATOM 1029 O O . HIS A 1 126 ? -4.606 0.559 -3.400 1.00 59.53 126 HIS A O 1
ATOM 1035 N N . ASN A 1 127 ? -5.991 0.974 -1.677 1.00 64.81 127 ASN A N 1
ATOM 1036 C CA . ASN A 1 127 ? -5.647 2.393 -1.520 1.00 64.81 127 ASN A CA 1
ATOM 1037 C C . ASN A 1 127 ? -5.546 2.798 -0.035 1.00 64.81 127 ASN A C 1
ATOM 1039 O O . ASN A 1 127 ? -5.954 3.880 0.375 1.00 64.81 127 ASN A O 1
ATOM 1043 N N . VAL A 1 128 ? -5.083 1.873 0.804 1.00 69.88 128 VAL A N 1
ATOM 1044 C CA . VAL A 1 128 ? -4.800 2.136 2.216 1.00 69.88 128 VAL A CA 1
ATOM 1045 C C . VAL A 1 128 ? -3.402 1.625 2.491 1.00 69.88 128 VAL A C 1
ATOM 1047 O O . VAL A 1 128 ? -3.167 0.425 2.374 1.00 69.88 128 VAL A O 1
ATOM 1050 N N . ASP A 1 129 ? -2.506 2.532 2.863 1.00 70.12 129 ASP A N 1
ATOM 1051 C CA . ASP A 1 129 ? -1.125 2.190 3.213 1.00 70.12 129 ASP A CA 1
ATOM 1052 C C . ASP A 1 129 ? -1.041 1.584 4.619 1.00 70.12 129 ASP A C 1
ATOM 1054 O O . ASP A 1 129 ? -0.238 0.691 4.883 1.00 70.12 129 ASP A O 1
ATOM 1058 N N . LYS A 1 130 ? -1.899 2.054 5.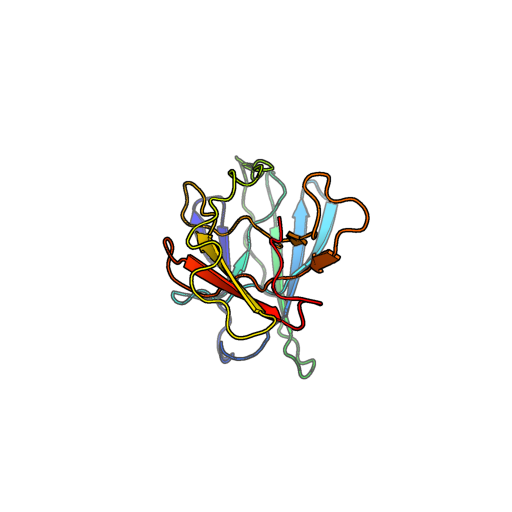532 1.00 73.69 130 LYS A N 1
ATOM 1059 C CA . LYS A 1 130 ? -1.988 1.577 6.914 1.00 73.69 130 LYS A CA 1
ATOM 1060 C C . LYS A 1 130 ? -3.354 1.868 7.528 1.00 73.69 130 LYS A C 1
ATOM 1062 O O . LYS A 1 130 ? -4.001 2.854 7.178 1.00 73.69 130 LYS A O 1
ATOM 1067 N N . TYR A 1 131 ? -3.750 1.031 8.482 1.00 78.81 131 TYR A N 1
ATOM 1068 C CA . TYR A 1 131 ? -4.803 1.349 9.442 1.00 78.81 131 TYR A CA 1
ATOM 1069 C C . TYR A 1 131 ? -4.165 1.736 10.777 1.00 78.81 131 TYR A C 1
ATOM 1071 O O . TYR A 1 131 ? -3.135 1.177 11.165 1.00 78.81 131 TYR A O 1
ATOM 1079 N N . GLU A 1 132 ? -4.801 2.673 11.469 1.00 85.94 132 GLU A N 1
ATOM 1080 C CA . GLU A 1 132 ? -4.478 3.060 12.838 1.00 85.94 132 GLU A CA 1
ATOM 1081 C C . GLU A 1 132 ? -5.717 2.806 13.694 1.00 85.94 132 GLU A C 1
ATOM 1083 O O . GLU A 1 132 ? -6.831 3.163 13.301 1.00 85.94 132 GLU A O 1
ATOM 1088 N N . ILE A 1 133 ? -5.524 2.141 14.832 1.00 85.88 133 ILE A N 1
ATOM 1089 C CA . ILE A 1 133 ? -6.578 1.912 15.820 1.00 85.88 133 ILE A CA 1
ATOM 1090 C C . ILE A 1 133 ? -6.213 2.708 17.057 1.00 85.88 133 ILE A C 1
ATOM 1092 O O . ILE A 1 133 ? -5.145 2.500 17.627 1.00 85.88 133 ILE A O 1
ATOM 1096 N N . GLU A 1 134 ? -7.108 3.586 17.479 1.00 90.62 134 GLU A N 1
ATOM 1097 C CA . GLU A 1 134 ? -7.011 4.308 18.739 1.00 90.62 134 GLU A CA 1
ATOM 1098 C C . GLU A 1 134 ? -8.078 3.772 19.693 1.00 90.62 134 GLU A C 1
ATOM 1100 O O . GLU A 1 134 ? -9.198 3.498 19.261 1.00 90.62 134 GLU A O 1
ATOM 1105 N N . TYR A 1 135 ? -7.725 3.592 20.966 1.00 88.31 135 TYR A N 1
ATOM 1106 C CA . TYR A 1 135 ? -8.657 3.148 21.998 1.00 88.31 135 TYR A CA 1
ATOM 1107 C C . TYR A 1 135 ? -8.381 3.814 23.349 1.00 88.31 135 TYR A C 1
ATOM 1109 O O . TYR A 1 135 ? -7.233 4.124 23.688 1.00 88.31 135 TYR A O 1
ATOM 1117 N N . ALA A 1 136 ? -9.433 4.022 24.139 1.00 89.31 136 ALA A N 1
ATOM 1118 C CA . ALA A 1 136 ? -9.343 4.626 25.469 1.00 89.31 136 ALA A CA 1
ATOM 1119 C C . ALA A 1 136 ? -10.411 4.089 26.430 1.00 89.31 136 ALA A C 1
ATOM 1121 O O . ALA A 1 136 ? -11.439 3.573 26.014 1.00 89.31 136 ALA A O 1
ATOM 1122 N N . ASP A 1 137 ? -10.209 4.250 27.736 1.00 87.69 137 ASP A N 1
ATOM 1123 C CA . ASP A 1 137 ? -11.216 3.941 28.767 1.00 87.69 137 ASP A CA 1
ATOM 1124 C C . ASP A 1 137 ? -12.209 5.101 29.005 1.00 87.69 137 ASP A C 1
ATOM 1126 O O . ASP A 1 137 ? -13.078 5.052 29.879 1.00 87.69 137 ASP A O 1
ATOM 1130 N N . ASN A 1 138 ? -12.090 6.170 28.213 1.00 87.62 138 ASN A N 1
ATOM 1131 C CA . ASN A 1 138 ? -12.880 7.382 28.323 1.00 87.62 138 ASN A CA 1
ATOM 1132 C C . ASN A 1 138 ? -13.312 7.894 26.943 1.00 87.62 138 ASN A C 1
ATOM 1134 O O . ASN A 1 138 ? -12.568 7.838 25.969 1.00 87.62 138 ASN A O 1
ATOM 1138 N N . LYS A 1 139 ? -14.522 8.460 26.879 1.00 89.06 139 LYS A N 1
ATOM 1139 C CA . LYS A 1 139 ? -15.170 8.910 25.630 1.00 89.06 139 LYS A CA 1
ATOM 1140 C C . LYS A 1 139 ? -14.416 9.998 24.868 1.00 89.06 139 LYS A C 1
ATOM 1142 O O . LYS A 1 139 ? -14.695 10.212 23.694 1.00 89.06 139 LYS A O 1
ATOM 1147 N N . ASN A 1 140 ? -13.527 10.714 25.549 1.00 91.88 140 ASN A N 1
ATOM 1148 C CA . ASN A 1 140 ? -12.800 11.842 24.981 1.00 91.88 140 ASN A CA 1
ATOM 1149 C C . ASN A 1 140 ? -11.427 11.432 24.441 1.00 91.88 140 ASN A C 1
ATOM 1151 O O . ASN A 1 140 ? -10.714 12.298 23.943 1.00 91.88 140 ASN A O 1
ATOM 1155 N N . PHE A 1 141 ? -11.058 10.149 24.557 1.00 92.31 141 PHE A N 1
ATOM 1156 C CA . PHE A 1 141 ? -9.755 9.628 24.148 1.00 92.31 141 PHE A CA 1
ATOM 1157 C C . PHE A 1 141 ? -8.568 10.344 24.817 1.00 92.31 141 PHE A C 1
ATOM 1159 O O . PHE A 1 141 ? -7.449 10.353 24.312 1.00 92.31 141 PHE A O 1
ATOM 1166 N N . THR A 1 142 ? -8.773 10.925 26.002 1.00 92.88 142 THR A N 1
ATOM 1167 C CA . THR A 1 142 ? -7.678 11.520 26.770 1.00 92.88 142 THR A CA 1
ATOM 1168 C C . THR A 1 142 ? -6.761 10.407 27.268 1.00 92.88 142 THR A C 1
ATOM 1170 O O . THR A 1 142 ? -7.222 9.505 27.966 1.00 92.88 142 THR A O 1
ATOM 1173 N N . GLY A 1 143 ? -5.468 10.476 26.940 1.00 90.19 143 GLY A N 1
ATOM 1174 C CA . GLY A 1 143 ? -4.509 9.427 27.308 1.00 90.19 143 GLY A CA 1
ATOM 1175 C C . GLY A 1 143 ? -4.748 8.103 26.577 1.00 90.19 143 GLY A C 1
ATOM 1176 O O . GLY A 1 143 ? -4.427 7.046 27.117 1.00 90.19 143 GLY A O 1
ATOM 1177 N N . SER A 1 144 ? -5.343 8.164 25.384 1.00 92.88 144 SER A N 1
ATOM 1178 C CA . SER A 1 144 ? -5.573 7.013 24.519 1.00 92.88 144 SER A CA 1
ATOM 1179 C C . SER A 1 144 ? -4.287 6.257 24.179 1.00 92.88 144 SER A C 1
ATOM 1181 O O . SER A 1 144 ? -3.161 6.754 24.292 1.00 92.88 144 SER A O 1
ATOM 1183 N N . LYS A 1 145 ? -4.476 5.015 23.740 1.00 89.69 145 LYS A N 1
ATOM 1184 C CA . LYS A 1 145 ? -3.428 4.166 23.182 1.00 89.69 145 LYS A CA 1
ATOM 1185 C C . LYS A 1 145 ? -3.691 3.977 21.695 1.00 89.69 145 LYS A C 1
ATOM 1187 O O . LYS A 1 145 ? -4.839 3.805 21.286 1.00 89.69 145 LYS A O 1
ATOM 1192 N N . SER A 1 146 ? -2.621 3.951 20.905 1.00 89.81 146 SER A N 1
ATOM 1193 C CA . SER A 1 146 ? -2.697 3.761 19.457 1.00 89.81 146 SER A CA 1
ATOM 1194 C C . SER A 1 146 ? -1.902 2.538 19.024 1.00 89.81 146 SER A C 1
ATOM 1196 O O . SER A 1 146 ? -0.785 2.305 19.486 1.00 89.81 146 SER A O 1
ATOM 1198 N N . ILE A 1 147 ? -2.477 1.776 18.101 1.00 83.00 147 ILE A N 1
ATOM 1199 C CA . ILE A 1 147 ? -1.822 0.680 17.398 1.00 83.00 147 ILE A CA 1
ATOM 1200 C C . ILE A 1 147 ? -1.640 1.127 15.953 1.00 83.00 147 ILE A C 1
ATOM 1202 O O . ILE A 1 147 ? -2.607 1.260 15.198 1.00 83.00 147 ILE A O 1
ATOM 1206 N N . THR A 1 148 ? -0.388 1.369 15.586 1.00 72.25 148 THR A N 1
ATOM 1207 C CA . THR A 1 148 ? 0.018 1.686 14.215 1.00 72.25 148 THR A CA 1
ATOM 1208 C C . THR A 1 148 ? 0.379 0.387 13.492 1.00 72.25 148 THR A C 1
ATOM 1210 O O . THR A 1 148 ? 0.856 -0.558 14.113 1.00 72.25 148 THR A O 1
ATOM 1213 N N . GLU A 1 149 ? 0.181 0.352 12.172 1.00 63.00 149 GLU A N 1
ATOM 1214 C CA . GLU A 1 149 ? 0.633 -0.737 11.287 1.00 63.00 149 GLU A CA 1
ATOM 1215 C C . GLU A 1 149 ? -0.152 -2.050 11.394 1.00 63.00 149 GLU A C 1
ATOM 1217 O O . GLU A 1 149 ? 0.415 -3.145 11.331 1.00 63.00 149 GLU A O 1
ATOM 1222 N N . VAL A 1 150 ? -1.486 -1.983 11.457 1.00 62.59 150 VAL A N 1
ATOM 1223 C CA . VAL A 1 150 ? -2.252 -3.203 11.179 1.00 62.59 150 VAL A CA 1
ATOM 1224 C C . VAL A 1 150 ? -2.008 -3.600 9.723 1.00 62.59 150 VAL A C 1
ATOM 1226 O O . VAL A 1 150 ? -2.382 -2.867 8.803 1.00 62.59 150 VAL A O 1
ATOM 1229 N N . LYS A 1 151 ? -1.336 -4.747 9.534 1.00 60.53 151 LYS A N 1
ATOM 1230 C CA . LYS A 1 151 ? -0.943 -5.283 8.224 1.00 60.53 151 LYS A CA 1
ATOM 1231 C C . LYS A 1 151 ? -2.086 -5.173 7.223 1.00 60.53 151 LYS A C 1
ATOM 1233 O O . LYS A 1 151 ? -3.204 -5.600 7.508 1.00 60.53 151 LYS A O 1
ATOM 1238 N N . ILE A 1 152 ? -1.769 -4.671 6.027 1.00 63.50 152 ILE A N 1
ATOM 1239 C CA . ILE A 1 152 ? -2.697 -4.705 4.899 1.00 63.50 152 ILE A CA 1
ATOM 1240 C C . ILE A 1 152 ? -3.004 -6.174 4.604 1.00 63.50 152 ILE A C 1
ATOM 1242 O O . ILE A 1 152 ? -2.086 -6.951 4.333 1.00 63.50 152 ILE A O 1
ATOM 1246 N N . PRO A 1 153 ? -4.272 -6.576 4.627 1.00 59.47 153 PRO A N 1
ATOM 1247 C CA . PRO A 1 153 ? -4.570 -7.991 4.508 1.00 59.47 153 PRO A CA 1
ATOM 1248 C C . PRO A 1 153 ? -4.523 -8.450 3.056 1.00 59.47 153 PRO A C 1
ATOM 1250 O O . PRO A 1 153 ? -5.107 -7.833 2.154 1.00 59.47 153 PRO A O 1
ATOM 1253 N N . THR A 1 154 ? -3.833 -9.563 2.838 1.00 56.81 154 THR A N 1
ATOM 1254 C CA . THR A 1 154 ? -3.806 -10.288 1.569 1.00 56.81 154 THR A CA 1
ATOM 1255 C C . THR A 1 154 ? -5.077 -11.125 1.468 1.00 56.81 154 THR A C 1
ATOM 1257 O O . THR A 1 154 ? -5.241 -12.060 2.245 1.00 56.81 154 THR A O 1
ATOM 1260 N N . GLY A 1 155 ? -5.994 -10.789 0.559 1.00 60.03 155 GLY A N 1
ATOM 1261 C CA . GLY A 1 155 ? -7.295 -11.458 0.538 1.00 60.03 155 GLY A CA 1
ATOM 1262 C C . GLY A 1 155 ? -8.350 -10.812 -0.354 1.00 60.03 155 GLY A C 1
ATOM 1263 O O . GLY A 1 155 ? -8.071 -9.869 -1.108 1.00 60.03 155 GLY A O 1
ATOM 1264 N N . ASN A 1 156 ? -9.569 -11.339 -0.260 1.00 60.78 156 ASN A N 1
ATOM 1265 C CA . ASN A 1 156 ? -10.679 -11.025 -1.158 1.00 60.78 156 ASN A CA 1
ATOM 1266 C C . ASN A 1 156 ? -11.174 -9.581 -1.003 1.00 60.78 156 ASN A C 1
ATOM 1268 O O . ASN A 1 156 ? -10.949 -8.907 0.004 1.00 60.78 156 ASN A O 1
ATOM 1272 N N . LEU A 1 157 ? -11.886 -9.093 -2.024 1.00 57.44 157 LEU A N 1
ATOM 1273 C CA . LEU A 1 157 ? -12.297 -7.689 -2.104 1.00 57.44 157 LEU A CA 1
ATOM 1274 C C . LEU A 1 157 ? -13.297 -7.254 -1.005 1.00 57.44 157 LEU A C 1
ATOM 1276 O O . LEU A 1 157 ? -13.488 -6.072 -0.730 1.00 57.44 157 LEU A O 1
ATOM 1280 N N . TYR A 1 158 ? -13.957 -8.208 -0.359 1.00 64.12 158 TYR A N 1
ATOM 1281 C CA . TYR A 1 158 ? -15.025 -7.941 0.606 1.00 64.12 158 TYR A CA 1
ATOM 1282 C C . TYR A 1 158 ? -14.739 -8.531 1.983 1.00 64.12 158 TYR A C 1
ATOM 1284 O O . TYR A 1 158 ? -15.661 -8.748 2.764 1.00 64.12 158 TYR A O 1
ATOM 1292 N N . GLU A 1 159 ? -13.470 -8.803 2.264 1.00 71.00 159 GLU A N 1
ATOM 1293 C CA . GLU A 1 159 ? -13.056 -9.453 3.495 1.00 71.00 159 GLU A CA 1
ATOM 1294 C C . GLU A 1 159 ? -13.091 -8.493 4.692 1.00 71.00 159 GLU A C 1
ATOM 1296 O O . GLU A 1 159 ? -12.861 -7.282 4.567 1.00 71.00 159 GLU A O 1
ATOM 1301 N N . TYR A 1 160 ? -13.442 -9.059 5.845 1.00 75.94 160 TYR A N 1
ATOM 1302 C CA . TYR A 1 160 ? -13.351 -8.405 7.142 1.00 75.94 160 TYR A CA 1
ATOM 1303 C C . TYR A 1 160 ? -12.024 -8.768 7.788 1.00 75.94 160 TYR A C 1
ATOM 1305 O O . TYR A 1 160 ? -11.535 -9.885 7.628 1.00 75.94 160 TYR A O 1
ATOM 1313 N N . PHE A 1 161 ? -11.474 -7.826 8.536 1.00 77.62 161 PHE A N 1
ATOM 1314 C CA . PHE A 1 161 ? -10.224 -7.994 9.248 1.00 77.62 161 PHE A CA 1
ATOM 1315 C C . PHE A 1 161 ? -10.432 -7.807 10.709 1.00 77.62 161 PHE A C 1
ATOM 1317 O O . PHE A 1 161 ? -11.012 -6.806 11.120 1.00 77.62 161 PHE A O 1
ATOM 1324 N N . ASP A 1 162 ? -9.895 -8.766 11.439 1.00 81.69 162 ASP A N 1
ATOM 1325 C CA . ASP A 1 162 ? -9.968 -8.810 12.873 1.00 81.69 162 ASP A CA 1
ATOM 1326 C C . ASP A 1 162 ? -8.610 -8.418 13.436 1.00 81.69 162 ASP A C 1
ATOM 1328 O O . ASP A 1 162 ? -7.557 -8.878 12.985 1.00 81.69 162 ASP A O 1
ATOM 1332 N N . HIS A 1 163 ? -8.643 -7.571 14.451 1.00 83.75 163 HIS A N 1
ATOM 1333 C CA . HIS A 1 163 ? -7.496 -7.297 15.289 1.00 83.75 163 HIS A CA 1
ATOM 1334 C C . HIS A 1 163 ? -7.887 -7.481 16.744 1.00 83.75 163 HIS A C 1
ATOM 1336 O O . HIS A 1 163 ? -8.896 -6.946 17.203 1.00 83.75 163 HIS A O 1
ATOM 1342 N N . GLU A 1 164 ? -7.084 -8.260 17.458 1.00 85.50 164 GLU A N 1
ATOM 1343 C CA . GLU A 1 164 ? -7.259 -8.508 18.880 1.00 85.50 164 GLU A CA 1
ATOM 1344 C C . GLU A 1 164 ? -6.366 -7.546 19.666 1.00 85.50 164 GLU A C 1
ATOM 1346 O O . GLU A 1 164 ? -5.140 -7.667 19.652 1.00 85.50 164 GLU A O 1
ATOM 1351 N N . ILE A 1 165 ? -6.984 -6.603 20.371 1.00 84.56 165 ILE A N 1
ATOM 1352 C CA . ILE A 1 165 ? -6.298 -5.783 21.366 1.00 84.56 165 ILE A CA 1
ATOM 1353 C C . ILE A 1 165 ? -6.181 -6.623 22.635 1.00 84.56 165 ILE A C 1
ATOM 1355 O O . ILE A 1 165 ? -7.191 -7.065 23.183 1.00 84.56 165 ILE A O 1
ATOM 1359 N N . LYS A 1 166 ? -4.950 -6.843 23.099 1.00 85.31 166 LYS A N 1
ATOM 1360 C CA . LYS A 1 166 ? -4.626 -7.640 24.292 1.00 85.31 166 LYS A CA 1
ATOM 1361 C C . LYS A 1 166 ? -4.157 -6.759 25.441 1.00 85.31 166 LYS A C 1
ATOM 1363 O O . LYS A 1 166 ? -3.773 -5.611 25.231 1.00 85.31 166 LYS A O 1
ATOM 1368 N N . ASN A 1 167 ? -4.099 -7.350 26.634 1.00 83.25 167 ASN A N 1
ATOM 1369 C CA . ASN A 1 167 ? -3.587 -6.720 27.852 1.00 83.25 167 ASN A CA 1
ATOM 1370 C C . ASN A 1 167 ? -4.329 -5.421 28.200 1.00 83.25 167 ASN A C 1
ATOM 1372 O O . ASN A 1 167 ? -3.716 -4.438 28.618 1.00 83.25 167 ASN A O 1
ATOM 1376 N N . LEU A 1 168 ? -5.649 -5.411 28.000 1.00 82.88 168 LEU A N 1
ATOM 1377 C CA . LEU A 1 168 ? -6.496 -4.359 28.546 1.00 82.88 168 LEU A CA 1
ATOM 1378 C C . LEU A 1 168 ? -6.361 -4.364 30.072 1.00 82.88 168 LEU A C 1
ATOM 1380 O O . LEU A 1 168 ? -6.310 -5.423 30.703 1.00 82.88 168 LEU A O 1
ATOM 1384 N N . GLU A 1 169 ? -6.249 -3.171 30.644 1.00 79.44 169 GLU A N 1
ATOM 1385 C CA . GLU A 1 169 ? -5.907 -2.976 32.057 1.00 79.44 169 GLU A CA 1
ATOM 1386 C C . GLU A 1 169 ? -6.989 -3.517 32.992 1.00 79.44 169 GLU A C 1
ATOM 1388 O O . GLU A 1 169 ? -6.699 -3.925 34.116 1.00 79.44 169 GLU A O 1
ATOM 1393 N N . ASP A 1 170 ? -8.232 -3.550 32.520 1.00 74.88 170 ASP A N 1
ATOM 1394 C CA . ASP A 1 170 ? -9.374 -4.056 33.256 1.00 74.88 170 ASP A CA 1
ATOM 1395 C C . ASP A 1 170 ? -10.476 -4.583 32.314 1.00 74.88 170 ASP A C 1
ATOM 1397 O O . ASP A 1 170 ? -10.302 -4.700 31.100 1.00 74.88 170 ASP A O 1
ATOM 1401 N N . ASN A 1 171 ? -11.620 -4.942 32.902 1.00 71.50 171 ASN A N 1
ATOM 1402 C CA . ASN A 1 171 ? -12.818 -5.385 32.187 1.00 71.50 171 ASN A CA 1
ATOM 1403 C C . ASN A 1 171 ? -13.854 -4.250 32.028 1.00 71.50 171 ASN A C 1
ATOM 1405 O O . ASN A 1 171 ? -15.057 -4.520 32.004 1.00 71.50 171 ASN A O 1
ATOM 1409 N N . LYS A 1 172 ? -13.430 -2.977 32.005 1.00 73.75 172 LYS A N 1
ATOM 1410 C CA . LYS A 1 172 ? -14.340 -1.840 31.804 1.00 73.75 172 LYS A CA 1
ATOM 1411 C C . LYS A 1 172 ? -14.675 -1.646 30.326 1.00 73.75 172 LYS A C 1
ATOM 1413 O O . LYS A 1 172 ? -14.196 -2.333 29.428 1.00 73.75 172 LYS A O 1
ATOM 1418 N N . THR A 1 173 ? -15.558 -0.685 30.086 1.00 78.25 173 THR A N 1
ATOM 1419 C CA . THR A 1 173 ? -15.877 -0.201 28.748 1.00 78.25 173 THR A CA 1
ATOM 1420 C C . THR A 1 173 ? -14.698 0.579 28.174 1.00 78.25 173 THR A C 1
ATOM 1422 O O . THR A 1 173 ? -14.287 1.581 28.753 1.00 78.25 173 THR A O 1
ATOM 1425 N N . TYR A 1 174 ? -14.228 0.145 27.009 1.00 80.50 174 TYR A N 1
ATOM 1426 C CA . TYR A 1 174 ? -13.296 0.881 26.163 1.00 80.50 174 TYR A CA 1
ATOM 1427 C C . TYR A 1 174 ? -14.047 1.499 24.974 1.00 80.50 174 TYR A C 1
ATOM 1429 O O . TYR A 1 174 ? -15.083 0.975 24.551 1.00 80.50 174 TYR A O 1
ATOM 1437 N N . TYR A 1 175 ? -13.531 2.618 24.476 1.00 82.31 175 TYR A N 1
ATOM 1438 C CA . TYR A 1 175 ? -14.033 3.410 23.354 1.00 82.31 175 TYR A CA 1
ATOM 1439 C C . TYR A 1 175 ? -13.046 3.364 22.199 1.00 82.31 175 TYR A C 1
ATOM 1441 O O . TYR A 1 175 ? -11.827 3.349 22.491 1.00 82.31 175 TYR A O 1
#

Radius of gyration: 22.99 Å; chains: 1; bounding box: 43×34×63 Å

pLDDT: mean 72.44, std 12.32, range [41.84, 92.88]

Sequence (175 aa):
IYINNPLQLIFGVKGIDPQNNITFDIQYVHNNKSFSIKENLPYTTKNGYRWIPQIPGENIYVQVQAKDDKGNVSEWEKSNTFNIIDYIKKKTEIPSKTYLSSLGKSTNLSSVIISWKKLIYTNNEHNVDKYEIEYADNKNFTGSKSITEVKIPTGNLYEYFDHEIKNLEDNKTYY